Protein AF-A0A061N9I9-F1 (afdb_monomer)

Solvent-accessible surface area (backbone atoms only — not comparable to full-atom values): 9309 Å² total; per-residue (Å²): 107,66,64,45,81,92,35,49,82,49,77,68,81,51,69,68,58,51,53,51,50,51,52,55,50,64,75,70,52,59,77,88,50,75,44,76,47,50,88,64,92,64,47,49,48,49,90,50,65,70,44,32,51,49,52,52,49,48,73,72,36,77,53,45,45,79,45,79,51,52,55,52,75,78,42,78,46,68,41,88,87,83,32,41,28,33,44,53,97,75,66,93,71,74,72,51,44,35,64,89,84,38,53,72,66,58,29,48,55,55,46,59,70,33,75,67,37,69,65,35,73,37,73,41,77,95,74,73,39,47,61,55,31,59,62,50,29,66,74,75,38,75,88,58,66,62,74,82,49,59,71,76,115

Secondary structure (DSSP, 8-state):
--SSGGGGGSPPPPHHHHHHHHHHHHHT--TTS-EEE-S-S--TT-S-HHHHHHHHHHHHSTTEEE----TTTT--EE-TTT-EEES-SSS-PPP-EETTTS-HHHHHHHHHTSHHHHHH---BGGGTB----HHHHHHH-TT--GGG-----

Sequence (153 aa):
MYPSDFASKLSISTLPDIRKGIHRLLDVKDPNTWMLFGTLPFYACNDNDEDVALIKRLHETDGVTIRNDPDGRSRLNVNIFDGDIIVTDFGDEPKLGNIRDTSLTDAFDKWQQTALNQTLNCHCPSVQCLGPNALVKNAYYKNIDFKQRASRL

pLDDT: mean 90.05, std 9.13, range [54.78, 98.25]

Mean predicted aligned error: 4.74 Å

Nearest PDB structures (foldseek):
  3flk-assembly2_C  TM=3.480E-01  e=3.854E+00  Pseudomonas putida
  4e1l-assembly1_A  TM=3.685E-01  e=5.698E+00  Clostridioides difficile 630
  4e1l-assembly1_B  TM=2.740E-01  e=7.395E+00  Clostridioides difficile 630

Radius of gyration: 17.32 Å; Cα contacts (8 Å, |Δi|>4): 208; chains: 1; bounding box: 39×30×46 Å

Foldseek 3Di:
DFLFDPNVPPDDDDPVVVLVVLVVCLVPDDLPEAEEAEQDLADLQDPDPSSVVSVVCQVVRHNHYYDYDCQQAQDWDADPPFQWIDRHPTDPDDTLGGVVPADPVSSRVSSCPDPQNQQQQDAAPVSRYRGHHPRSCVVPNVPDRCNPTHGPD

Structure (mmCIF, N/CA/C/O backbone):
data_AF-A0A061N9I9-F1
#
_entry.id   AF-A0A061N9I9-F1
#
loop_
_atom_site.group_PDB
_atom_site.id
_atom_site.type_symbol
_atom_site.label_atom_id
_atom_site.label_alt_id
_atom_site.label_comp_id
_atom_site.label_asym_id
_atom_site.label_entity_id
_atom_site.label_seq_id
_atom_site.pdbx_PDB_ins_code
_atom_site.Cartn_x
_atom_site.Cartn_y
_atom_site.Cartn_z
_atom_site.occupancy
_atom_site.B_iso_or_equiv
_atom_site.auth_seq_id
_atom_site.auth_comp_id
_atom_site.auth_asym_id
_atom_site.auth_atom_id
_atom_site.pdbx_PDB_model_num
ATOM 1 N N . MET A 1 1 ? 11.397 7.832 5.452 1.00 54.78 1 MET A N 1
ATOM 2 C CA . MET A 1 1 ? 10.484 7.269 6.472 1.00 54.78 1 MET A CA 1
ATOM 3 C C . MET A 1 1 ? 9.220 8.106 6.487 1.00 54.78 1 MET A C 1
ATOM 5 O O . MET A 1 1 ? 9.314 9.292 6.191 1.00 54.78 1 MET A O 1
ATOM 9 N N . TYR A 1 2 ? 8.063 7.503 6.759 1.00 59.62 2 TYR A N 1
ATOM 10 C CA . TYR A 1 2 ? 6.810 8.249 6.899 1.00 59.62 2 TYR A CA 1
ATOM 11 C C . TYR A 1 2 ? 6.834 9.085 8.190 1.00 59.62 2 TYR A C 1
ATOM 13 O O . TYR A 1 2 ? 7.490 8.674 9.149 1.00 59.62 2 TYR A O 1
ATOM 21 N N . PRO A 1 3 ? 6.180 10.256 8.223 1.00 61.62 3 PRO A N 1
ATOM 22 C CA . PRO A 1 3 ? 6.251 11.173 9.355 1.00 61.62 3 PRO A CA 1
ATOM 23 C C . PRO A 1 3 ? 5.353 10.697 10.508 1.00 61.62 3 PRO A C 1
ATOM 25 O O . PRO A 1 3 ? 4.259 11.216 10.707 1.00 61.62 3 PRO A O 1
ATOM 28 N N . SER A 1 4 ? 5.812 9.712 11.274 1.00 64.56 4 SER A N 1
ATOM 29 C CA . SER A 1 4 ? 5.206 9.300 12.546 1.00 64.56 4 SER A CA 1
ATOM 30 C C . SER A 1 4 ? 6.277 9.218 13.635 1.00 64.56 4 SER A C 1
ATOM 32 O O . SER A 1 4 ? 7.454 8.991 13.341 1.00 64.56 4 SER A O 1
ATOM 34 N N . ASP A 1 5 ? 5.886 9.446 14.889 1.00 73.62 5 ASP A N 1
ATOM 35 C CA . ASP A 1 5 ? 6.752 9.316 16.068 1.00 73.62 5 ASP A CA 1
ATOM 36 C C . ASP A 1 5 ? 8.092 10.064 15.924 1.00 73.62 5 ASP A C 1
ATOM 38 O O . ASP A 1 5 ? 8.135 11.263 15.620 1.00 73.62 5 ASP A O 1
ATOM 42 N N . PHE A 1 6 ? 9.209 9.353 16.097 1.00 74.06 6 PHE A N 1
ATOM 43 C CA . PHE A 1 6 ? 10.563 9.878 15.933 1.00 74.06 6 PHE A CA 1
ATOM 44 C C . PHE A 1 6 ? 10.821 10.451 14.528 1.00 74.06 6 PHE A C 1
ATOM 46 O O . PHE A 1 6 ? 11.573 11.414 14.376 1.00 74.06 6 PHE A O 1
ATOM 53 N N . ALA A 1 7 ? 10.174 9.901 13.497 1.00 74.44 7 ALA A N 1
ATOM 54 C CA . ALA A 1 7 ? 10.319 10.334 12.112 1.00 74.44 7 ALA A CA 1
ATOM 55 C C . ALA A 1 7 ? 9.399 11.509 11.733 1.00 74.44 7 ALA A C 1
ATOM 57 O O . ALA A 1 7 ? 9.489 11.998 10.609 1.00 74.44 7 ALA A O 1
ATOM 58 N N . SER A 1 8 ? 8.558 12.007 12.649 1.00 74.38 8 SER A N 1
ATOM 59 C CA . SER A 1 8 ? 7.596 13.099 12.398 1.00 74.38 8 SER A CA 1
ATOM 60 C C . SER A 1 8 ? 8.214 14.374 11.808 1.00 74.38 8 SER A C 1
ATOM 62 O O . SER A 1 8 ? 7.545 15.101 11.077 1.00 74.38 8 SER A O 1
ATOM 64 N N . LYS A 1 9 ? 9.496 14.639 12.094 1.00 78.44 9 LYS A N 1
ATOM 65 C CA . LYS A 1 9 ? 10.240 15.812 11.599 1.00 78.44 9 LYS A CA 1
ATOM 66 C C . LYS A 1 9 ? 11.084 15.541 10.350 1.00 78.44 9 LYS A C 1
ATOM 68 O O . LYS A 1 9 ? 11.753 16.455 9.871 1.00 78.44 9 LYS A O 1
ATOM 73 N N . LEU A 1 10 ? 11.111 14.308 9.845 1.00 81.31 10 LEU A N 1
ATOM 74 C CA . LEU A 1 10 ? 11.898 13.963 8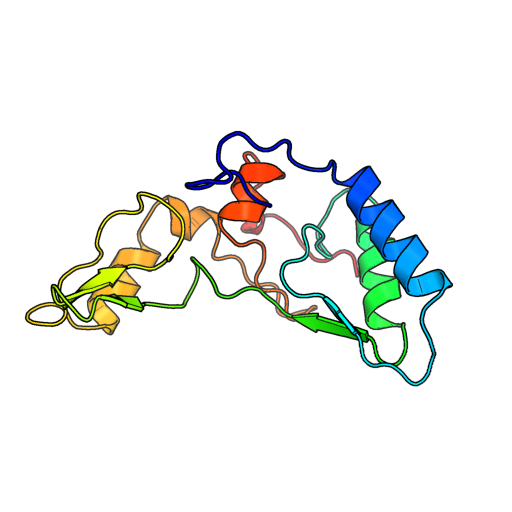.665 1.00 81.31 10 LEU A CA 1
ATOM 75 C C . LEU A 1 10 ? 11.183 14.401 7.388 1.00 81.31 10 LEU A C 1
ATOM 77 O O . LEU A 1 10 ? 9.965 14.283 7.256 1.00 81.31 10 LEU A O 1
ATOM 81 N N . SER A 1 11 ? 11.964 14.880 6.422 1.00 81.12 11 SER A N 1
ATOM 82 C CA . SER A 1 11 ? 11.453 15.170 5.090 1.00 81.12 11 SER A CA 1
ATOM 83 C C . SER A 1 11 ? 11.067 13.878 4.371 1.00 81.12 11 SER A C 1
ATOM 85 O O . SER A 1 11 ? 11.739 12.845 4.453 1.00 81.12 11 SER A O 1
ATOM 87 N N . ILE A 1 12 ? 9.955 13.948 3.649 1.00 86.44 12 ILE A N 1
ATOM 88 C CA . ILE A 1 12 ? 9.442 12.848 2.842 1.00 86.44 12 ILE A CA 1
ATOM 89 C C . ILE A 1 12 ? 10.005 12.996 1.425 1.00 86.44 12 ILE A C 1
ATOM 91 O O . ILE A 1 12 ? 9.941 14.080 0.845 1.00 86.44 12 ILE A O 1
ATOM 95 N N . SER A 1 13 ? 10.543 11.916 0.855 1.00 90.50 13 SER A N 1
ATOM 96 C CA . SER A 1 13 ? 10.976 11.895 -0.548 1.00 90.50 13 SER A CA 1
ATOM 97 C C . SER A 1 13 ? 9.784 12.051 -1.489 1.00 90.50 13 SER A C 1
ATOM 99 O O . SER A 1 13 ? 8.710 11.505 -1.229 1.00 90.50 13 SER A O 1
ATOM 101 N N . THR A 1 14 ? 9.971 12.765 -2.596 1.00 94.50 14 THR A N 1
ATOM 102 C CA . THR A 1 14 ? 8.909 12.968 -3.587 1.00 94.50 14 THR A CA 1
ATOM 103 C C . THR A 1 14 ? 8.640 11.686 -4.385 1.00 94.50 14 THR A C 1
ATOM 105 O O . THR A 1 14 ? 9.529 10.846 -4.532 1.00 94.50 14 THR A O 1
ATOM 108 N N . LEU A 1 15 ? 7.427 11.524 -4.935 1.00 95.94 15 LEU A N 1
ATOM 109 C CA . LEU A 1 15 ? 7.119 10.382 -5.812 1.00 95.94 15 LEU A CA 1
ATOM 110 C C . LEU A 1 15 ? 8.084 10.285 -7.014 1.00 95.94 15 LEU A C 1
ATOM 112 O O . LEU A 1 15 ? 8.585 9.188 -7.252 1.00 95.94 15 LEU A O 1
ATOM 116 N N . PRO A 1 16 ? 8.428 11.378 -7.731 1.00 97.31 16 PRO A N 1
ATOM 117 C CA . PRO A 1 16 ? 9.430 11.318 -8.798 1.00 97.31 16 PRO A CA 1
ATOM 118 C C . PRO A 1 16 ? 10.801 10.805 -8.337 1.00 97.31 16 PRO A C 1
ATOM 120 O O . PRO A 1 16 ? 11.403 9.979 -9.023 1.00 97.31 16 PRO A O 1
ATOM 123 N N . ASP A 1 17 ? 11.283 11.235 -7.165 1.00 96.75 17 ASP A N 1
ATOM 124 C CA . ASP A 1 17 ? 12.573 10.772 -6.635 1.00 96.75 17 ASP A CA 1
ATOM 125 C C . ASP A 1 17 ? 12.541 9.280 -6.297 1.00 96.75 17 ASP A C 1
ATOM 127 O O . ASP A 1 17 ? 13.481 8.550 -6.616 1.00 96.75 17 ASP A O 1
ATOM 131 N N . ILE A 1 18 ? 11.443 8.811 -5.693 1.00 96.69 18 ILE A N 1
ATOM 132 C CA . ILE A 1 18 ? 11.251 7.390 -5.384 1.00 96.69 18 ILE A CA 1
ATOM 133 C C . ILE A 1 18 ? 11.198 6.580 -6.683 1.00 96.69 18 ILE A C 1
ATOM 135 O O . ILE A 1 18 ? 11.912 5.586 -6.802 1.00 96.69 18 ILE A O 1
ATOM 139 N N . ARG A 1 19 ? 10.419 7.021 -7.681 1.00 97.62 19 ARG A N 1
ATOM 140 C CA . ARG A 1 19 ? 10.301 6.361 -8.993 1.00 97.62 19 ARG A CA 1
ATOM 141 C C . ARG A 1 19 ? 11.668 6.229 -9.664 1.00 97.62 19 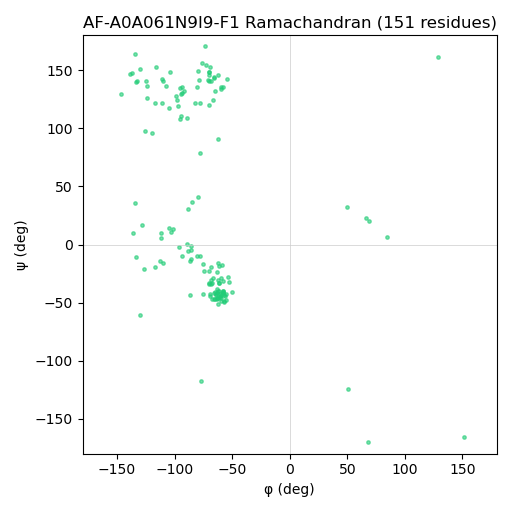ARG A C 1
ATOM 143 O O . ARG A 1 19 ? 12.062 5.138 -10.075 1.00 97.62 19 ARG A O 1
ATOM 150 N N . LYS A 1 20 ? 12.430 7.327 -9.702 1.00 98.00 20 LYS A N 1
ATOM 151 C CA . LYS A 1 20 ? 13.797 7.364 -10.238 1.00 98.00 20 LYS A CA 1
ATOM 152 C C . LYS A 1 20 ? 14.733 6.421 -9.481 1.00 98.00 20 LYS A C 1
ATOM 154 O O . LYS A 1 20 ? 15.532 5.723 -10.103 1.00 98.00 20 LYS A O 1
ATOM 159 N N . GLY A 1 21 ? 14.637 6.390 -8.153 1.00 97.50 21 GLY A N 1
ATOM 160 C CA . GLY A 1 21 ? 15.411 5.485 -7.308 1.00 97.50 21 GLY A CA 1
ATOM 161 C C . GLY A 1 21 ? 15.128 4.014 -7.612 1.00 97.50 21 GLY A C 1
ATOM 162 O O . GLY A 1 21 ? 16.066 3.237 -7.767 1.00 97.50 21 GLY A O 1
ATOM 163 N N . ILE A 1 22 ? 13.853 3.646 -7.769 1.00 97.69 22 ILE A N 1
ATOM 164 C CA . ILE A 1 22 ? 13.453 2.276 -8.110 1.00 97.69 22 ILE A CA 1
ATOM 165 C C . ILE A 1 22 ? 13.962 1.892 -9.500 1.00 97.69 22 ILE A C 1
ATOM 167 O O . ILE A 1 22 ? 14.569 0.834 -9.635 1.00 97.69 22 ILE A O 1
ATOM 171 N N . HIS A 1 23 ? 13.794 2.748 -10.514 1.00 98.25 23 HIS A N 1
ATOM 172 C CA . HIS A 1 23 ? 14.351 2.477 -11.843 1.00 98.25 23 HIS A CA 1
ATOM 173 C C . HIS A 1 23 ? 15.857 2.236 -11.787 1.00 98.25 23 HIS A C 1
ATOM 175 O O . HIS A 1 23 ? 16.316 1.206 -12.270 1.00 98.25 23 HIS A O 1
ATOM 181 N N . ARG A 1 24 ? 16.601 3.106 -11.093 1.00 98.12 24 ARG A N 1
ATOM 182 C CA . ARG A 1 24 ? 18.045 2.937 -10.913 1.00 98.12 24 ARG A CA 1
ATOM 183 C C . ARG A 1 24 ? 18.397 1.607 -10.244 1.00 98.12 24 ARG A C 1
ATOM 185 O O . ARG A 1 24 ? 19.373 0.991 -10.652 1.00 98.12 24 ARG A O 1
ATOM 192 N N . LEU A 1 25 ? 17.642 1.174 -9.229 1.00 97.38 25 LEU A N 1
ATOM 193 C CA . LEU A 1 25 ? 17.856 -0.121 -8.570 1.00 97.38 25 LEU A CA 1
ATOM 194 C C . LEU A 1 25 ? 17.622 -1.292 -9.528 1.00 97.38 25 LEU A C 1
ATOM 196 O O . LEU A 1 25 ? 18.424 -2.221 -9.552 1.00 97.38 25 LEU A O 1
ATOM 200 N N . LEU A 1 26 ? 16.558 -1.235 -10.330 1.00 97.69 26 LEU A N 1
ATOM 201 C CA . LEU A 1 26 ? 16.245 -2.267 -11.319 1.00 97.69 26 LEU A CA 1
ATOM 202 C C . LEU A 1 26 ? 17.265 -2.300 -12.467 1.00 97.69 26 LEU A C 1
ATOM 204 O O . LEU A 1 26 ? 17.552 -3.375 -12.978 1.00 97.69 26 LEU A O 1
ATOM 208 N N . ASP A 1 27 ? 17.816 -1.151 -12.867 1.00 97.75 27 ASP A N 1
ATOM 209 C CA . ASP A 1 27 ? 18.813 -1.052 -13.944 1.00 97.75 27 ASP A CA 1
ATOM 210 C C . ASP A 1 27 ? 20.150 -1.719 -13.574 1.00 97.75 27 ASP A C 1
ATOM 212 O O . ASP A 1 27 ? 20.870 -2.187 -14.452 1.00 97.75 27 ASP A O 1
ATOM 216 N N . VAL A 1 28 ? 20.490 -1.758 -12.280 1.00 97.44 28 VAL A N 1
ATOM 217 C CA . VAL A 1 28 ? 21.770 -2.296 -11.771 1.00 97.44 28 VAL A CA 1
ATOM 218 C C . VAL A 1 28 ? 21.609 -3.593 -10.974 1.00 97.44 28 VAL A C 1
ATOM 220 O O . VAL A 1 28 ? 22.572 -4.073 -10.375 1.00 97.44 28 VAL A O 1
ATOM 223 N N . LYS A 1 29 ? 20.391 -4.144 -10.924 1.00 95.69 29 LYS A N 1
ATOM 224 C CA . LYS A 1 29 ? 20.071 -5.378 -10.205 1.00 95.69 29 LYS A CA 1
ATOM 225 C C . LYS A 1 29 ? 20.904 -6.545 -10.745 1.00 95.69 29 LYS A C 1
ATOM 227 O O . LYS A 1 29 ? 20.938 -6.782 -11.948 1.00 95.69 29 LYS A O 1
ATOM 232 N N . ASP A 1 30 ? 21.481 -7.337 -9.840 1.00 96.81 30 ASP A N 1
ATOM 233 C CA . ASP A 1 30 ? 22.005 -8.664 -10.178 1.00 96.81 30 ASP A CA 1
ATOM 234 C C . ASP A 1 30 ? 20.831 -9.596 -10.562 1.00 96.81 30 ASP A C 1
ATOM 236 O O . ASP A 1 30 ? 19.895 -9.764 -9.762 1.00 96.81 30 ASP A O 1
ATOM 240 N N . PRO A 1 31 ? 20.842 -10.216 -11.758 1.00 94.62 31 PRO A N 1
ATOM 241 C CA . PRO A 1 31 ? 19.803 -11.151 -12.188 1.00 94.62 31 PRO A CA 1
ATOM 242 C C . PRO A 1 31 ? 19.528 -12.285 -11.191 1.00 94.62 31 PRO A C 1
ATOM 244 O O . PRO A 1 31 ? 18.377 -12.688 -11.047 1.00 94.62 31 PRO A O 1
ATOM 247 N N . ASN A 1 32 ? 20.540 -12.740 -10.446 1.00 97.00 32 ASN A N 1
ATOM 248 C CA . ASN A 1 32 ? 20.417 -13.861 -9.508 1.00 97.00 32 ASN A CA 1
ATOM 249 C C . ASN A 1 32 ? 19.921 -13.453 -8.112 1.00 97.00 32 ASN A C 1
ATOM 251 O O . ASN A 1 32 ? 19.699 -14.310 -7.258 1.00 97.00 32 ASN A O 1
ATOM 255 N N . THR A 1 33 ? 19.748 -12.154 -7.854 1.00 96.94 33 THR A N 1
ATOM 256 C CA . THR A 1 33 ? 19.231 -11.659 -6.574 1.00 96.94 33 THR A CA 1
ATOM 257 C C . THR A 1 33 ? 17.721 -11.464 -6.646 1.00 96.94 33 THR A C 1
ATOM 259 O O . THR A 1 33 ? 17.219 -10.797 -7.551 1.00 96.94 33 THR A O 1
ATOM 262 N N . TRP A 1 34 ? 16.986 -11.996 -5.669 1.00 97.75 34 TRP A N 1
ATOM 263 C CA . TRP A 1 34 ? 15.561 -11.703 -5.506 1.00 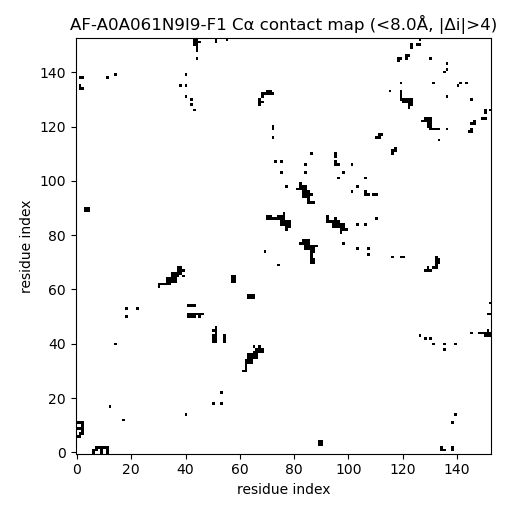97.75 34 TRP A CA 1
ATOM 264 C C . TRP A 1 34 ? 15.354 -10.362 -4.787 1.00 97.75 34 TRP A C 1
ATOM 266 O O . TRP A 1 34 ? 16.024 -10.077 -3.794 1.00 97.75 34 TRP A O 1
ATOM 276 N N . MET A 1 35 ? 14.428 -9.535 -5.278 1.00 96.81 35 MET A N 1
ATOM 277 C CA . MET A 1 35 ? 14.077 -8.240 -4.686 1.00 96.81 35 MET A CA 1
ATOM 278 C C . MET A 1 35 ? 12.581 -8.161 -4.380 1.00 96.81 35 MET A C 1
ATOM 280 O O . MET A 1 35 ? 11.741 -8.322 -5.265 1.00 96.81 35 MET A O 1
ATOM 284 N N . LEU A 1 36 ? 12.253 -7.842 -3.128 1.00 95.62 36 LEU A N 1
ATOM 285 C CA . LEU A 1 36 ? 10.889 -7.584 -2.678 1.00 95.62 36 LEU A CA 1
ATOM 286 C C . LEU A 1 36 ? 10.668 -6.081 -2.484 1.00 95.62 36 LEU A C 1
ATOM 288 O O . LEU A 1 36 ? 11.268 -5.468 -1.601 1.00 95.62 36 LEU A O 1
ATOM 292 N N . PHE A 1 37 ? 9.747 -5.507 -3.253 1.00 93.94 37 PHE A N 1
ATOM 293 C CA . PHE A 1 37 ? 9.201 -4.181 -2.986 1.00 93.94 37 PHE A CA 1
ATOM 294 C C . PHE A 1 37 ? 7.977 -4.332 -2.080 1.00 93.94 37 PHE A C 1
ATOM 296 O O . PHE A 1 37 ? 6.944 -4.863 -2.487 1.00 93.94 37 PHE A O 1
ATOM 303 N N . GLY A 1 38 ? 8.133 -3.910 -0.824 1.00 88.00 38 GLY A N 1
ATOM 304 C CA . GLY A 1 38 ? 7.056 -3.882 0.167 1.00 88.00 38 GLY A CA 1
ATOM 305 C C . GLY A 1 38 ? 6.123 -2.694 -0.057 1.00 88.00 38 GLY A C 1
ATOM 306 O O . GLY A 1 38 ? 5.494 -2.578 -1.103 1.00 88.00 38 GLY A O 1
ATOM 307 N N . THR A 1 39 ? 6.055 -1.785 0.918 1.00 88.12 39 THR A N 1
ATOM 308 C CA . THR A 1 39 ? 5.191 -0.596 0.885 1.00 88.12 39 THR A CA 1
ATOM 309 C C . THR A 1 39 ? 5.549 0.347 -0.271 1.00 88.12 39 THR A C 1
ATOM 311 O O . THR A 1 39 ? 6.377 1.251 -0.135 1.00 88.12 39 THR A O 1
ATOM 314 N N . LEU A 1 40 ? 4.909 0.136 -1.420 1.00 92.06 40 LEU A N 1
ATOM 315 C CA . LEU A 1 40 ? 5.126 0.889 -2.647 1.00 92.06 40 LEU A CA 1
ATOM 316 C C . LEU A 1 40 ? 4.110 2.038 -2.755 1.00 92.06 40 LEU A C 1
ATOM 318 O O . LEU A 1 40 ? 2.908 1.796 -2.651 1.00 92.06 40 LEU A O 1
ATOM 322 N N . PRO A 1 41 ? 4.532 3.289 -3.012 1.00 94.06 41 PRO A N 1
ATOM 323 C CA . PRO A 1 41 ? 3.605 4.401 -3.165 1.00 94.06 41 PRO A CA 1
ATOM 324 C C . PRO A 1 41 ? 3.115 4.559 -4.613 1.00 94.06 41 PRO A C 1
ATOM 326 O O . PRO A 1 41 ? 2.822 5.675 -5.028 1.00 94.06 41 PRO A O 1
ATOM 329 N N . PHE A 1 42 ? 3.023 3.471 -5.382 1.00 95.69 42 PHE A N 1
ATOM 330 C CA . PHE A 1 42 ? 2.590 3.462 -6.782 1.00 95.69 42 PHE A CA 1
ATOM 331 C C . PHE A 1 42 ? 1.557 2.362 -6.998 1.00 95.69 42 PHE A C 1
ATOM 333 O O . PHE A 1 42 ? 1.688 1.271 -6.444 1.00 95.69 42 PHE A O 1
ATOM 340 N N . TYR A 1 43 ? 0.540 2.651 -7.807 1.00 95.12 43 TYR A N 1
ATOM 341 C CA . TYR A 1 43 ? -0.596 1.756 -8.015 1.00 95.12 43 TYR A CA 1
ATOM 342 C C . TYR A 1 43 ? -0.971 1.697 -9.493 1.00 95.12 43 TYR A C 1
ATOM 344 O O . TYR A 1 43 ? -0.889 2.697 -10.203 1.00 95.12 43 TYR A O 1
ATOM 352 N N . ALA A 1 44 ? -1.461 0.539 -9.942 1.00 95.75 44 ALA A N 1
ATOM 353 C CA . ALA A 1 44 ? -1.924 0.323 -11.318 1.00 95.75 44 ALA A CA 1
ATOM 354 C C . ALA A 1 44 ? -3.068 1.262 -11.743 1.00 95.75 44 ALA A C 1
ATOM 356 O O . ALA A 1 44 ? -3.347 1.411 -12.927 1.00 95.75 44 ALA A O 1
ATOM 357 N N . CYS A 1 45 ? -3.748 1.882 -10.780 1.00 96.19 45 CYS A N 1
ATOM 358 C CA . CYS A 1 45 ? -4.837 2.825 -10.994 1.00 96.19 45 CYS A CA 1
ATOM 359 C C . CYS A 1 45 ? -4.407 4.300 -10.845 1.00 96.19 45 CYS A C 1
ATOM 361 O O . CYS A 1 45 ? -5.258 5.169 -10.665 1.00 96.19 45 CYS A O 1
ATOM 363 N N . ASN A 1 46 ? -3.103 4.602 -10.822 1.00 96.06 46 ASN A N 1
ATOM 364 C CA . ASN A 1 46 ? -2.617 5.983 -10.804 1.00 96.06 46 ASN A CA 1
ATOM 365 C C . ASN A 1 46 ? -2.870 6.676 -12.151 1.00 96.06 46 ASN A C 1
ATOM 367 O O . ASN A 1 46 ? -2.744 6.058 -13.203 1.00 96.06 46 ASN A O 1
ATOM 371 N N . ASP A 1 47 ? -3.160 7.979 -12.128 1.00 94.88 47 ASP A N 1
ATOM 372 C CA . ASP A 1 47 ? -3.389 8.769 -13.351 1.00 94.88 47 ASP A CA 1
ATOM 373 C C . ASP A 1 47 ? -2.086 9.081 -14.103 1.00 94.88 47 ASP A C 1
ATOM 375 O O . ASP A 1 47 ? -2.099 9.327 -15.304 1.00 94.88 47 ASP A O 1
ATOM 379 N N . ASN A 1 48 ? -0.945 9.048 -13.412 1.00 96.69 48 ASN A N 1
ATOM 380 C CA . ASN A 1 48 ? 0.359 9.286 -14.018 1.00 96.69 48 ASN A CA 1
ATOM 381 C C . ASN A 1 48 ? 0.841 8.039 -14.781 1.00 96.69 48 ASN A C 1
ATOM 383 O O . ASN A 1 48 ? 1.012 6.973 -14.191 1.00 96.69 48 ASN A O 1
ATOM 387 N N . ASP A 1 49 ? 1.102 8.192 -16.079 1.00 97.81 49 ASP A N 1
ATOM 388 C CA . ASP A 1 49 ? 1.554 7.107 -16.959 1.00 97.81 49 ASP A CA 1
ATOM 389 C C . ASP A 1 49 ? 2.899 6.506 -16.541 1.00 97.81 49 ASP A C 1
ATOM 391 O O . ASP A 1 49 ? 3.102 5.301 -16.675 1.00 97.81 49 ASP A O 1
ATOM 395 N N . GLU A 1 50 ? 3.806 7.307 -15.977 1.00 97.75 50 GLU A N 1
ATOM 396 C CA . GLU A 1 50 ? 5.100 6.814 -15.498 1.00 97.75 50 GLU A CA 1
ATOM 397 C C . GLU A 1 50 ? 4.951 5.902 -14.273 1.00 97.75 50 GLU A C 1
ATOM 399 O O . GLU A 1 50 ? 5.738 4.971 -14.096 1.00 97.75 50 GLU A O 1
ATOM 404 N N . ASP A 1 51 ? 3.928 6.123 -13.441 1.00 96.81 51 ASP A N 1
ATOM 405 C CA . ASP A 1 51 ? 3.638 5.238 -12.308 1.00 96.81 51 ASP A CA 1
ATOM 406 C C . ASP A 1 51 ? 3.123 3.886 -12.798 1.00 96.81 51 ASP A C 1
ATOM 408 O O . ASP A 1 51 ? 3.566 2.840 -12.322 1.00 96.81 51 ASP A O 1
ATOM 412 N N . VAL A 1 52 ? 2.215 3.900 -13.777 1.00 97.19 52 VAL A N 1
ATOM 413 C CA . VAL A 1 52 ? 1.669 2.679 -14.383 1.00 97.19 52 VAL A CA 1
ATOM 414 C C . VAL A 1 52 ? 2.775 1.904 -15.104 1.00 97.19 52 VAL A C 1
ATOM 416 O O . VAL A 1 52 ? 2.888 0.689 -14.933 1.00 97.19 52 VAL A O 1
ATOM 419 N N . ALA A 1 53 ? 3.646 2.600 -15.841 1.00 98.06 53 ALA A N 1
ATOM 420 C CA . ALA A 1 53 ? 4.804 2.003 -16.497 1.00 98.06 53 ALA A CA 1
ATOM 421 C C . ALA A 1 53 ? 5.780 1.369 -15.493 1.00 98.06 53 ALA A C 1
ATOM 423 O O . ALA A 1 53 ? 6.288 0.274 -15.744 1.00 98.06 53 ALA A O 1
ATOM 424 N N . LEU A 1 54 ? 6.012 2.009 -14.339 1.00 97.94 54 LEU A N 1
ATOM 425 C CA . LEU A 1 54 ? 6.830 1.427 -13.277 1.00 97.94 54 LEU A CA 1
ATOM 426 C C . LEU A 1 54 ? 6.209 0.133 -12.729 1.00 97.94 54 LEU A C 1
ATOM 428 O O . LEU A 1 54 ? 6.925 -0.857 -12.591 1.00 97.94 54 LEU A O 1
ATOM 432 N N . ILE A 1 55 ? 4.902 0.110 -12.439 1.00 96.56 55 ILE A N 1
ATOM 433 C CA . ILE A 1 55 ? 4.236 -1.111 -11.948 1.00 96.56 55 ILE A CA 1
ATOM 434 C C . ILE A 1 55 ? 4.345 -2.237 -12.972 1.00 96.56 55 ILE A C 1
ATOM 436 O O . ILE A 1 55 ? 4.705 -3.357 -12.610 1.00 96.56 55 ILE A O 1
ATOM 440 N N . LYS A 1 56 ? 4.100 -1.937 -14.251 1.00 97.06 56 LYS A N 1
ATOM 441 C CA . LYS A 1 56 ? 4.260 -2.912 -15.331 1.00 97.06 56 LYS A CA 1
ATOM 442 C C . LYS A 1 56 ? 5.681 -3.482 -15.360 1.00 97.06 56 LYS A C 1
ATOM 444 O O . LYS A 1 56 ? 5.851 -4.696 -15.309 1.00 97.06 56 LYS A O 1
ATOM 449 N N . ARG A 1 57 ? 6.696 -2.613 -15.333 1.00 97.69 57 ARG A N 1
ATOM 450 C CA . ARG A 1 57 ? 8.107 -3.023 -15.297 1.00 97.69 57 ARG A CA 1
ATOM 451 C C . ARG A 1 57 ? 8.412 -3.915 -14.093 1.00 97.69 57 ARG A C 1
ATOM 453 O O . ARG A 1 57 ? 9.116 -4.905 -14.247 1.00 97.69 57 ARG A O 1
ATOM 460 N N . LEU A 1 58 ? 7.909 -3.579 -12.905 1.00 96.88 58 LEU A N 1
ATOM 461 C CA . LEU A 1 58 ? 8.127 -4.373 -11.693 1.00 96.88 58 LEU A CA 1
ATOM 462 C C . LEU A 1 58 ? 7.515 -5.779 -11.797 1.00 96.88 58 LEU A C 1
ATOM 464 O O . LEU A 1 58 ? 8.139 -6.724 -11.330 1.00 96.88 58 LEU A O 1
ATOM 468 N N . HIS A 1 59 ? 6.339 -5.926 -12.416 1.00 94.75 59 HIS A N 1
ATOM 469 C CA . HIS A 1 59 ? 5.727 -7.238 -12.665 1.00 94.75 59 HIS A CA 1
ATOM 470 C C . HIS A 1 59 ? 6.475 -8.062 -13.721 1.00 94.75 59 HIS A C 1
ATOM 472 O O . HIS A 1 59 ? 6.515 -9.283 -13.620 1.00 94.75 59 HIS A O 1
ATOM 478 N N . GLU A 1 60 ? 7.051 -7.405 -14.727 1.00 96.00 60 GLU A N 1
ATOM 479 C CA . GLU A 1 60 ? 7.766 -8.061 -15.829 1.00 96.00 60 GLU A CA 1
ATOM 480 C C . GLU A 1 60 ? 9.242 -8.350 -15.508 1.00 96.00 60 GLU A C 1
ATOM 482 O O . GLU A 1 60 ? 9.900 -9.074 -16.251 1.00 96.00 60 GLU A O 1
ATOM 487 N N . THR A 1 61 ? 9.794 -7.784 -14.427 1.00 97.44 61 THR A N 1
ATOM 488 C CA . THR A 1 61 ? 11.208 -7.981 -14.075 1.00 97.44 61 THR A CA 1
ATOM 489 C C . THR A 1 61 ? 11.417 -9.299 -13.327 1.00 97.44 61 THR A C 1
ATOM 491 O O . THR A 1 61 ? 10.909 -9.489 -12.221 1.00 97.44 61 THR A O 1
ATOM 494 N N . ASP A 1 62 ? 12.265 -10.171 -13.873 1.00 96.75 62 ASP A N 1
ATOM 495 C CA . ASP A 1 62 ? 12.607 -11.451 -13.251 1.00 96.75 62 ASP A CA 1
ATOM 496 C C . ASP A 1 62 ? 13.244 -11.295 -11.860 1.00 96.75 62 ASP A C 1
ATOM 498 O O . ASP A 1 62 ? 14.144 -10.478 -11.610 1.00 96.75 62 ASP A O 1
ATOM 502 N N . GLY A 1 63 ? 12.783 -12.132 -10.927 1.00 97.00 63 GLY A N 1
ATOM 503 C CA . GLY A 1 63 ? 13.244 -12.105 -9.542 1.00 97.00 63 GLY A CA 1
ATOM 504 C C . GLY A 1 63 ? 12.805 -10.852 -8.779 1.00 97.00 63 GLY A C 1
ATOM 505 O O . GLY A 1 63 ? 13.425 -10.521 -7.769 1.00 97.00 63 GLY A O 1
ATOM 506 N N . VAL A 1 64 ? 11.768 -10.148 -9.238 1.00 97.56 64 VAL A N 1
ATOM 507 C CA . VAL A 1 64 ? 11.137 -9.047 -8.505 1.00 97.56 64 VAL A CA 1
ATOM 508 C C . VAL A 1 64 ? 9.749 -9.463 -8.034 1.00 97.56 64 VAL A C 1
ATOM 510 O O . VAL A 1 64 ? 9.004 -10.155 -8.721 1.00 97.56 64 VAL A O 1
ATOM 513 N N . THR A 1 65 ? 9.392 -9.063 -6.819 1.00 95.19 65 THR A N 1
ATOM 514 C CA . THR A 1 65 ? 8.051 -9.265 -6.271 1.00 95.19 65 THR A CA 1
ATOM 515 C C . THR A 1 65 ? 7.568 -7.975 -5.630 1.00 95.19 65 THR A C 1
ATOM 517 O O . THR A 1 65 ? 8.336 -7.281 -4.964 1.00 95.19 65 THR A O 1
ATOM 520 N N . ILE A 1 66 ? 6.289 -7.658 -5.820 1.00 93.00 66 ILE A N 1
ATOM 521 C CA . ILE A 1 66 ? 5.603 -6.568 -5.122 1.00 93.00 66 ILE A CA 1
ATOM 522 C C . ILE A 1 66 ? 4.646 -7.198 -4.115 1.00 93.00 66 ILE A C 1
ATOM 524 O O . ILE A 1 66 ? 3.953 -8.164 -4.436 1.00 93.00 66 ILE A O 1
ATOM 528 N N . ARG A 1 67 ? 4.589 -6.661 -2.897 1.00 88.81 67 ARG A N 1
ATOM 529 C CA . ARG A 1 67 ? 3.652 -7.121 -1.869 1.00 88.81 67 ARG A CA 1
ATOM 530 C C . ARG A 1 67 ? 2.794 -5.964 -1.376 1.00 88.81 67 ARG A C 1
ATOM 532 O O . ARG A 1 67 ? 3.303 -4.895 -1.063 1.00 88.81 67 ARG A O 1
ATOM 539 N N . ASN A 1 68 ? 1.496 -6.221 -1.226 1.00 82.62 68 ASN A N 1
ATOM 540 C CA . ASN A 1 68 ? 0.595 -5.307 -0.530 1.00 82.62 68 ASN A CA 1
ATOM 541 C C . ASN A 1 68 ? 1.007 -5.127 0.943 1.00 82.62 68 ASN A C 1
ATOM 543 O O . ASN A 1 68 ? 1.451 -6.071 1.609 1.00 82.62 68 ASN A O 1
ATOM 547 N N . ASP A 1 69 ? 0.791 -3.926 1.469 1.00 78.69 69 ASP A N 1
ATOM 548 C CA . ASP A 1 69 ? 1.002 -3.626 2.880 1.00 78.69 69 ASP A CA 1
ATOM 549 C C . ASP A 1 69 ? -0.322 -3.769 3.661 1.00 78.69 69 ASP A C 1
ATOM 551 O O . ASP A 1 69 ? -1.257 -2.996 3.421 1.00 78.69 69 ASP A O 1
ATOM 555 N N . PRO A 1 70 ? -0.459 -4.783 4.540 1.00 72.75 70 PRO A N 1
ATOM 556 C CA . PRO A 1 70 ? -1.678 -4.994 5.317 1.00 72.75 70 PRO A CA 1
ATOM 557 C C . PRO A 1 70 ? -1.807 -4.045 6.523 1.00 72.75 70 PRO A C 1
ATOM 559 O O . PRO A 1 70 ? -2.873 -4.028 7.153 1.00 72.75 70 PRO A O 1
ATOM 562 N N . ASP A 1 71 ? -0.755 -3.292 6.865 1.00 73.62 71 ASP A N 1
ATOM 563 C CA . ASP A 1 71 ? -0.703 -2.458 8.067 1.00 73.62 71 ASP A CA 1
ATOM 564 C C . ASP A 1 71 ? -1.739 -1.335 8.001 1.00 73.62 71 ASP A C 1
ATOM 566 O O . ASP A 1 71 ? -1.891 -0.648 6.988 1.00 73.62 71 ASP A O 1
ATOM 570 N N . GLY A 1 72 ? -2.496 -1.159 9.088 1.00 72.19 72 GLY A N 1
ATOM 571 C CA . GLY A 1 72 ? -3.581 -0.181 9.131 1.00 72.19 72 GLY A CA 1
ATOM 572 C C . GLY A 1 72 ? -4.741 -0.496 8.200 1.00 72.19 72 GLY A C 1
ATOM 573 O O . GLY A 1 72 ? -5.458 0.417 7.797 1.00 72.19 72 GLY A O 1
ATOM 574 N N . ARG A 1 73 ? -4.915 -1.767 7.811 1.00 78.25 73 ARG A N 1
ATOM 575 C CA . ARG A 1 73 ? -6.035 -2.207 6.967 1.00 78.25 73 ARG A CA 1
ATOM 576 C C . ARG A 1 73 ? -6.752 -3.411 7.545 1.00 78.25 73 ARG A C 1
ATOM 578 O O . ARG A 1 73 ? -7.940 -3.315 7.834 1.00 78.25 73 ARG A O 1
ATOM 585 N N . SER A 1 74 ? -6.050 -4.525 7.721 1.00 78.69 74 SER A N 1
ATOM 586 C CA . SER A 1 74 ? -6.661 -5.784 8.175 1.00 78.69 74 SER A CA 1
ATOM 587 C C . SER A 1 74 ? -5.857 -6.515 9.246 1.00 78.69 74 SER A C 1
ATOM 589 O O . SER A 1 74 ? -6.170 -7.659 9.564 1.00 78.69 74 SER A O 1
ATOM 591 N N . ARG A 1 75 ? -4.820 -5.876 9.797 1.00 85.94 75 ARG A N 1
ATOM 592 C CA . ARG A 1 75 ? -4.073 -6.394 10.943 1.00 85.94 75 ARG A CA 1
ATOM 593 C C . ARG A 1 75 ? -4.601 -5.750 12.218 1.00 85.94 75 ARG A C 1
ATOM 595 O O . ARG A 1 75 ? -4.522 -4.537 12.358 1.00 85.94 75 ARG A O 1
ATOM 602 N N . LEU A 1 76 ? -5.112 -6.564 13.135 1.00 89.62 76 LEU A N 1
ATOM 603 C CA . LEU A 1 76 ? -5.335 -6.156 14.518 1.00 89.62 76 LEU A CA 1
ATOM 604 C C . LEU A 1 76 ? -4.133 -6.582 15.357 1.00 89.62 76 LEU A C 1
ATOM 606 O O . LEU A 1 76 ? -3.664 -7.714 15.244 1.00 89.62 76 LEU A O 1
ATOM 610 N N . ASN A 1 77 ? -3.662 -5.680 16.204 1.00 90.69 77 ASN A N 1
ATOM 611 C CA . ASN A 1 77 ? -2.622 -5.924 17.187 1.00 90.69 77 ASN A CA 1
ATOM 612 C C . ASN A 1 77 ? -3.243 -5.871 18.583 1.00 90.69 77 ASN A C 1
ATOM 614 O O . ASN A 1 77 ? -4.114 -5.041 18.845 1.00 90.69 77 ASN A O 1
ATOM 618 N N . VAL A 1 78 ? -2.776 -6.742 19.476 1.00 93.38 78 VAL A N 1
ATOM 619 C CA . VAL A 1 78 ? -3.146 -6.725 20.895 1.00 93.38 78 VAL A CA 1
ATOM 620 C C . VAL A 1 78 ? -1.919 -6.315 21.690 1.00 93.38 78 VAL A C 1
ATOM 622 O O . VAL A 1 78 ? -0.884 -6.981 21.625 1.00 93.38 78 VAL A O 1
ATOM 625 N N . ASN A 1 79 ? -2.028 -5.229 22.445 1.00 91.19 79 ASN A N 1
ATOM 626 C CA . ASN A 1 79 ? -0.981 -4.832 23.369 1.00 91.19 79 ASN A CA 1
ATOM 627 C C . ASN A 1 79 ? -0.935 -5.826 24.538 1.00 91.19 79 ASN A C 1
ATOM 629 O O . ASN A 1 79 ? -1.905 -6.003 25.271 1.00 91.19 79 ASN A O 1
ATOM 633 N N . ILE A 1 80 ? 0.210 -6.481 24.719 1.00 93.00 80 ILE A N 1
ATOM 634 C CA . ILE A 1 80 ? 0.395 -7.526 25.733 1.00 93.00 80 ILE A CA 1
ATOM 635 C C . ILE A 1 80 ? 0.364 -7.000 27.176 1.00 93.00 80 ILE A C 1
ATOM 637 O O . ILE A 1 80 ? 0.175 -7.791 28.098 1.00 93.00 80 ILE A O 1
ATOM 641 N N . PHE A 1 81 ? 0.567 -5.696 27.391 1.00 94.00 81 PHE A N 1
ATOM 642 C CA . PHE A 1 81 ? 0.640 -5.109 28.731 1.00 94.00 81 PHE A CA 1
ATOM 643 C C . PHE A 1 81 ? -0.734 -4.724 29.282 1.00 94.00 81 PHE A C 1
ATOM 645 O O . PHE A 1 81 ? -1.028 -4.992 30.447 1.00 94.00 81 PHE A O 1
ATOM 652 N N . ASP A 1 82 ? -1.584 -4.108 28.462 1.00 94.25 82 ASP A N 1
ATOM 653 C CA . ASP A 1 82 ? -2.904 -3.617 28.874 1.00 94.25 82 ASP A CA 1
ATOM 654 C C . ASP A 1 82 ? -4.070 -4.373 28.220 1.00 94.25 82 ASP A C 1
ATOM 656 O O . ASP A 1 82 ? -5.185 -4.319 28.742 1.00 94.25 82 ASP A O 1
ATOM 660 N N . GLY A 1 83 ? -3.825 -5.156 27.167 1.00 95.12 83 GLY A N 1
ATOM 661 C CA . GLY A 1 83 ? -4.830 -5.915 26.423 1.00 95.12 83 GLY A CA 1
ATOM 662 C C . GLY A 1 83 ? -5.543 -5.114 25.333 1.00 95.12 83 GLY A C 1
ATOM 663 O O . GLY A 1 83 ? -6.510 -5.623 24.765 1.00 95.12 83 GLY A O 1
ATOM 664 N N . ASP A 1 84 ? -5.128 -3.879 25.051 1.00 94.94 84 ASP A N 1
ATOM 665 C CA . ASP A 1 84 ? -5.825 -3.029 24.089 1.00 94.94 84 ASP A CA 1
ATOM 666 C C . ASP A 1 84 ? -5.662 -3.522 22.652 1.00 94.94 84 ASP A C 1
ATO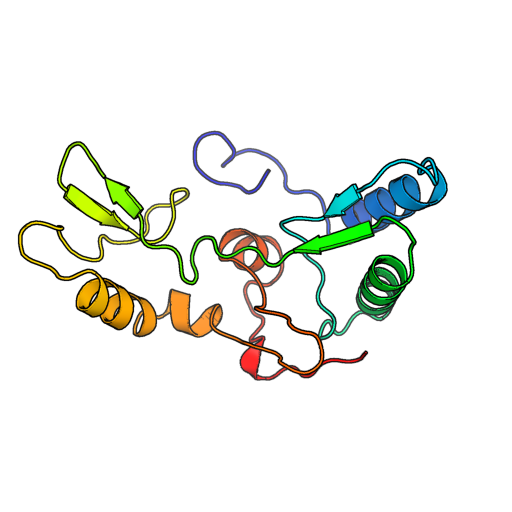M 668 O O . ASP A 1 84 ? -4.586 -3.955 22.235 1.00 94.94 84 ASP A O 1
ATOM 672 N N . ILE A 1 85 ? -6.751 -3.433 21.888 1.00 94.12 85 ILE A N 1
ATOM 673 C CA . ILE A 1 85 ? -6.804 -3.819 20.479 1.00 94.12 85 ILE A CA 1
ATOM 674 C C . ILE A 1 85 ? -6.639 -2.563 19.619 1.00 94.12 85 ILE A C 1
ATOM 676 O O . ILE A 1 85 ? -7.416 -1.613 19.743 1.00 94.12 85 ILE A O 1
ATOM 680 N N . ILE A 1 86 ? -5.654 -2.568 18.723 1.00 90.19 86 ILE A N 1
ATOM 681 C CA . ILE A 1 86 ? -5.328 -1.467 17.800 1.00 90.19 86 ILE A CA 1
ATOM 682 C C . ILE A 1 86 ? -5.098 -2.003 16.383 1.00 90.19 86 ILE A C 1
ATOM 684 O O . ILE A 1 86 ? -4.905 -3.200 16.194 1.00 90.19 86 ILE A O 1
ATOM 688 N N . VAL A 1 87 ? -5.109 -1.134 15.371 1.00 85.56 87 VAL A N 1
ATOM 689 C CA . VAL A 1 87 ? -4.979 -1.536 13.950 1.00 85.56 87 VAL A CA 1
ATOM 690 C C . VAL A 1 87 ? -3.654 -1.140 13.294 1.00 85.56 87 VAL A C 1
ATOM 692 O O . VAL A 1 87 ? -3.279 -1.646 12.234 1.00 85.56 87 VAL A O 1
ATOM 695 N N . THR A 1 88 ? -2.919 -0.232 13.926 1.00 76.50 88 THR A N 1
ATOM 696 C CA . THR A 1 88 ? -1.611 0.241 13.477 1.00 76.50 88 THR A CA 1
ATOM 697 C C . THR A 1 88 ? -0.684 0.366 14.662 1.00 76.50 88 THR A C 1
ATOM 699 O O . THR A 1 88 ? -1.117 0.775 15.735 1.00 76.50 88 THR A O 1
ATOM 702 N N . ASP A 1 89 ? 0.599 0.114 14.429 1.00 67.44 89 ASP A N 1
ATOM 703 C CA . ASP A 1 89 ? 1.651 0.371 15.420 1.00 67.44 89 ASP A CA 1
ATOM 704 C C . ASP A 1 89 ? 2.205 1.804 15.308 1.00 67.44 89 ASP A C 1
ATOM 706 O O . ASP A 1 89 ? 3.023 2.220 16.120 1.00 67.44 89 ASP A O 1
ATOM 710 N N . PHE A 1 90 ? 1.767 2.555 14.289 1.00 61.41 90 PHE A N 1
ATOM 711 C CA . PHE A 1 90 ? 2.273 3.878 13.9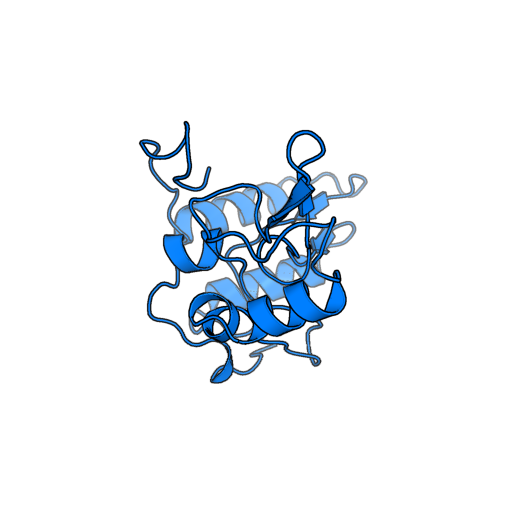33 1.00 61.41 90 PHE A CA 1
ATOM 712 C C . PHE A 1 90 ? 1.103 4.868 13.867 1.00 61.41 90 PHE A C 1
ATOM 714 O O . PHE A 1 90 ? 0.402 4.930 12.856 1.00 61.41 90 PHE A O 1
ATOM 721 N N . GLY A 1 91 ? 0.884 5.629 14.939 1.00 60.75 91 GLY A N 1
ATOM 722 C CA . GLY A 1 91 ? -0.099 6.715 14.983 1.00 60.75 91 GLY A CA 1
ATOM 723 C C . GLY A 1 91 ? -1.072 6.661 16.160 1.00 60.75 91 GLY A C 1
ATOM 724 O O . GLY A 1 91 ? -1.280 5.621 16.780 1.00 60.75 91 GLY A O 1
ATOM 725 N N . ASP A 1 92 ? -1.697 7.808 16.422 1.00 67.12 92 ASP A N 1
ATOM 726 C CA . ASP A 1 92 ? -2.685 8.031 17.485 1.00 67.12 92 ASP A CA 1
ATOM 727 C C . ASP A 1 92 ? -4.088 7.514 17.101 1.00 67.12 92 ASP A C 1
ATOM 729 O O . ASP A 1 92 ? -5.100 8.183 17.325 1.00 67.12 92 ASP A O 1
ATOM 733 N N . GLU A 1 93 ? -4.175 6.343 16.463 1.00 73.44 93 GLU A N 1
ATOM 734 C CA . GLU A 1 93 ? -5.476 5.770 16.115 1.00 73.44 93 GLU A CA 1
ATOM 735 C C . GLU A 1 93 ? -6.209 5.285 17.377 1.00 73.44 93 GLU A C 1
ATOM 737 O O . GLU A 1 93 ? -5.595 4.733 18.300 1.00 73.44 93 GLU A O 1
ATOM 742 N N . PRO A 1 94 ? -7.537 5.476 17.453 1.00 80.25 94 PRO A N 1
ATOM 743 C CA . PRO A 1 94 ? -8.296 5.125 18.636 1.00 80.25 94 PRO A CA 1
ATOM 744 C C . PRO A 1 94 ? -8.306 3.612 18.864 1.00 80.25 94 PRO A C 1
ATOM 746 O O . PRO A 1 94 ? -8.423 2.805 17.939 1.00 80.25 94 PRO A O 1
ATOM 749 N N . LYS A 1 95 ? -8.270 3.234 20.142 1.00 90.31 95 LYS A N 1
ATOM 750 C CA . LYS A 1 95 ? -8.410 1.845 20.584 1.00 90.31 95 LYS A CA 1
ATOM 751 C C . LYS A 1 95 ? -9.742 1.263 20.102 1.00 90.31 95 LYS A C 1
ATOM 753 O O . LYS A 1 95 ? -10.808 1.878 20.226 1.00 90.31 95 LYS A O 1
ATOM 758 N N . LEU A 1 96 ? -9.692 0.041 19.589 1.00 93.19 96 LEU A N 1
ATOM 759 C CA . LEU A 1 96 ? -10.859 -0.674 19.075 1.00 93.19 96 LEU A CA 1
ATOM 760 C C . LEU A 1 96 ? -11.605 -1.442 20.171 1.00 93.19 96 LEU A C 1
ATOM 762 O O . LEU A 1 96 ? -12.768 -1.781 19.981 1.00 93.19 96 LEU A O 1
ATOM 766 N N . GLY A 1 97 ? -10.983 -1.613 21.333 1.00 94.88 97 GLY A N 1
ATOM 767 C CA . GLY A 1 97 ? -11.529 -2.285 22.508 1.00 94.88 97 GLY A CA 1
ATOM 768 C C . GLY A 1 97 ? -10.402 -2.899 23.331 1.00 94.88 97 GLY A C 1
ATOM 769 O O . GLY A 1 97 ? -9.231 -2.586 23.098 1.00 94.88 97 GLY A O 1
ATOM 770 N N . ASN A 1 98 ? -10.747 -3.788 24.257 1.00 96.62 98 ASN A N 1
ATOM 771 C CA . ASN A 1 98 ? -9.787 -4.553 25.046 1.00 96.62 98 ASN A CA 1
ATOM 772 C C . ASN A 1 98 ? -10.071 -6.052 24.899 1.00 96.62 98 ASN A C 1
ATOM 774 O O . ASN A 1 98 ? -11.222 -6.474 24.905 1.00 96.62 98 ASN A O 1
ATOM 778 N N . ILE A 1 99 ? -9.038 -6.886 24.803 1.00 97.06 99 ILE A N 1
ATOM 779 C CA . ILE A 1 99 ? -9.192 -8.334 24.580 1.00 97.06 99 ILE A CA 1
ATOM 780 C C . ILE A 1 99 ? -9.946 -9.054 25.714 1.00 97.06 99 ILE A C 1
ATOM 782 O O . ILE A 1 99 ? -10.390 -10.186 25.542 1.00 97.06 99 ILE A O 1
ATOM 786 N N . ARG A 1 100 ? -10.094 -8.413 26.883 1.00 97.00 100 ARG A N 1
ATOM 787 C CA . ARG A 1 100 ? -10.861 -8.946 28.018 1.00 97.00 100 ARG A CA 1
ATOM 788 C C . ARG A 1 100 ? -12.371 -8.969 27.772 1.00 97.00 100 ARG A C 1
ATOM 790 O O . ARG A 1 100 ? -13.038 -9.842 28.317 1.00 97.00 100 ARG A O 1
ATOM 797 N N . ASP A 1 101 ? -12.900 -8.011 27.014 1.00 97.81 101 ASP A N 1
ATOM 798 C CA . ASP A 1 101 ? -14.345 -7.791 26.847 1.00 97.81 101 ASP A CA 1
ATOM 799 C C . ASP A 1 101 ? -14.790 -7.588 25.391 1.00 97.81 101 ASP A C 1
ATOM 801 O O . ASP A 1 101 ? -15.983 -7.631 25.100 1.00 97.81 101 ASP A O 1
ATOM 805 N N . THR A 1 102 ? -13.845 -7.410 24.470 1.00 97.50 102 THR A N 1
ATOM 806 C CA . THR A 1 102 ? -14.093 -7.154 23.054 1.00 97.50 102 THR A CA 1
ATOM 807 C C . THR A 1 102 ? -13.521 -8.298 22.225 1.00 97.50 102 THR A C 1
ATOM 809 O O . THR A 1 102 ? -12.318 -8.573 22.271 1.00 97.50 102 THR A O 1
ATOM 812 N N . SER A 1 103 ? -14.364 -8.968 21.433 1.00 96.50 103 SER A N 1
ATOM 813 C CA . SER A 1 103 ? -13.881 -9.989 20.502 1.00 96.50 103 SER A CA 1
ATOM 814 C C . SER A 1 103 ? -13.081 -9.351 19.357 1.00 96.50 103 SER A C 1
ATOM 816 O O . SER A 1 103 ? -13.315 -8.204 18.971 1.00 96.50 103 SER A O 1
ATOM 818 N N . LEU A 1 104 ? -12.141 -10.097 18.767 1.00 94.88 104 LEU 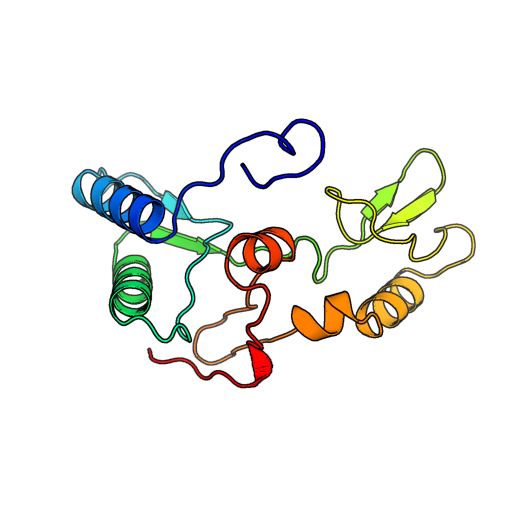A N 1
ATOM 819 C CA . LEU A 1 104 ? -11.380 -9.603 17.611 1.00 94.88 104 LEU A CA 1
ATOM 820 C C . LEU A 1 104 ? -12.282 -9.320 16.401 1.00 94.88 104 LEU A C 1
ATOM 822 O O . LEU A 1 104 ? -11.982 -8.421 15.619 1.00 94.88 104 LEU A O 1
ATOM 826 N N . THR A 1 105 ? -13.388 -10.054 16.257 1.00 95.19 105 THR A N 1
ATOM 827 C CA . THR A 1 105 ? -14.391 -9.807 15.215 1.00 95.19 105 THR A CA 1
ATOM 828 C C . THR A 1 105 ? -15.113 -8.484 15.443 1.00 95.19 105 THR A C 1
ATOM 830 O O . THR A 1 105 ? -15.145 -7.670 14.529 1.00 95.19 105 THR A O 1
ATOM 833 N N . ASP A 1 106 ? -15.568 -8.199 16.668 1.00 96.44 106 ASP A N 1
ATOM 834 C CA . ASP A 1 106 ? -16.241 -6.926 16.975 1.00 96.44 106 ASP A CA 1
ATOM 835 C C . ASP A 1 106 ? -15.288 -5.736 16.808 1.00 96.44 106 ASP A C 1
ATOM 837 O O . ASP A 1 106 ? -15.655 -4.695 16.261 1.00 96.44 106 ASP A O 1
ATOM 841 N N . ALA A 1 107 ? -14.033 -5.894 17.242 1.00 95.00 107 ALA A N 1
ATOM 842 C CA . ALA A 1 107 ? -13.000 -4.883 17.050 1.00 95.00 107 ALA A CA 1
ATOM 843 C C . ALA A 1 107 ? -12.728 -4.625 15.558 1.00 95.00 107 ALA A C 1
ATOM 845 O O . ALA A 1 107 ? -12.552 -3.472 15.153 1.00 95.00 107 ALA A O 1
ATOM 846 N N . PHE A 1 108 ? -12.717 -5.676 14.732 1.00 92.69 108 PHE A N 1
ATOM 847 C CA . PHE A 1 108 ? -12.533 -5.549 13.289 1.00 92.69 108 PHE A CA 1
ATOM 848 C C . PHE A 1 108 ? -13.736 -4.892 12.607 1.00 92.69 108 PHE A C 1
ATOM 850 O O . PHE A 1 108 ? -13.548 -3.995 11.786 1.00 92.69 108 PHE A O 1
ATOM 857 N N . ASP A 1 109 ? -14.959 -5.260 12.981 1.00 93.75 109 ASP A N 1
ATOM 858 C CA . ASP A 1 109 ? -16.178 -4.648 12.449 1.00 93.75 109 ASP A CA 1
ATOM 859 C C . ASP A 1 109 ? -16.248 -3.159 12.812 1.00 93.75 109 ASP A C 1
ATOM 861 O O . ASP A 1 109 ? -16.528 -2.309 11.961 1.00 93.75 109 ASP A O 1
ATOM 865 N N . LYS A 1 110 ? -15.885 -2.810 14.053 1.00 93.12 110 LYS A N 1
ATOM 866 C CA . LYS A 1 110 ? -15.741 -1.415 14.487 1.00 93.12 110 LYS A CA 1
ATOM 867 C C . LYS A 1 110 ? -14.690 -0.677 13.662 1.00 93.12 110 LYS A C 1
ATOM 869 O O . LYS A 1 110 ? -14.920 0.457 13.245 1.00 93.12 110 LYS A O 1
ATOM 874 N N . TRP A 1 111 ? -13.549 -1.314 13.398 1.00 91.62 111 TRP A N 1
ATOM 875 C CA . TRP A 1 111 ? -12.512 -0.741 12.546 1.00 91.62 111 TRP A CA 1
ATOM 876 C C . TRP A 1 111 ? -13.025 -0.455 11.131 1.00 91.62 111 TRP A C 1
ATOM 878 O O . TRP A 1 111 ? -12.819 0.649 10.622 1.00 91.62 111 TRP A O 1
ATOM 888 N N . GLN A 1 112 ? -13.745 -1.397 10.518 1.00 91.06 112 GLN A N 1
ATOM 889 C CA . GLN A 1 112 ? -14.313 -1.229 9.178 1.00 91.06 112 GLN A CA 1
ATOM 890 C C . GLN A 1 112 ? -15.284 -0.048 9.077 1.00 91.06 112 GLN A C 1
ATOM 892 O O . GLN A 1 112 ? -15.407 0.569 8.020 1.00 91.06 112 GLN A O 1
ATOM 897 N N . GLN A 1 113 ? -15.960 0.301 10.169 1.00 92.00 113 GLN A N 1
ATOM 898 C CA . GLN A 1 113 ? -16.904 1.420 10.210 1.00 92.00 113 GLN A CA 1
ATOM 899 C C . GLN A 1 113 ? -16.226 2.791 10.367 1.00 92.00 113 GLN A C 1
ATOM 901 O O . GLN A 1 113 ? -16.883 3.820 10.211 1.00 92.00 113 GLN A O 1
ATOM 906 N N . THR A 1 114 ? -14.922 2.843 10.656 1.00 89.56 114 THR A N 1
ATOM 907 C CA . THR A 1 114 ? -14.215 4.117 10.849 1.00 89.56 114 THR A CA 1
ATOM 908 C C . THR A 1 114 ? -14.063 4.901 9.545 1.00 89.56 114 THR A C 1
ATOM 910 O O . THR A 1 114 ? -13.882 4.336 8.463 1.00 89.56 114 THR A O 1
ATOM 913 N N . ALA A 1 115 ? -14.060 6.234 9.652 1.00 88.31 115 ALA A N 1
ATOM 914 C CA . ALA A 1 115 ? -13.833 7.111 8.505 1.00 88.31 115 ALA A CA 1
ATOM 915 C C . ALA A 1 115 ? -12.487 6.820 7.825 1.00 88.31 115 ALA A C 1
ATOM 917 O O . ALA A 1 115 ? -12.421 6.769 6.601 1.00 88.31 115 ALA A O 1
ATOM 918 N N . LEU A 1 116 ? -11.431 6.562 8.606 1.00 85.62 116 LEU A N 1
ATOM 919 C CA . LEU A 1 116 ? -10.120 6.232 8.059 1.00 85.62 116 LEU A CA 1
ATOM 920 C C . LEU A 1 116 ? -10.161 4.932 7.248 1.00 85.62 116 LEU A C 1
ATOM 922 O O . LEU A 1 116 ? -9.751 4.947 6.084 1.00 85.62 116 LEU A O 1
ATOM 926 N N . ASN A 1 117 ? -10.705 3.840 7.802 1.00 89.12 117 ASN A N 1
ATOM 927 C CA . ASN A 1 117 ? -10.817 2.574 7.075 1.00 89.12 117 ASN A CA 1
ATOM 928 C C . ASN A 1 117 ? -11.571 2.742 5.754 1.00 89.12 117 ASN A C 1
ATOM 930 O O . ASN A 1 117 ? -11.110 2.257 4.722 1.00 89.12 117 ASN A O 1
ATOM 934 N N . GLN A 1 11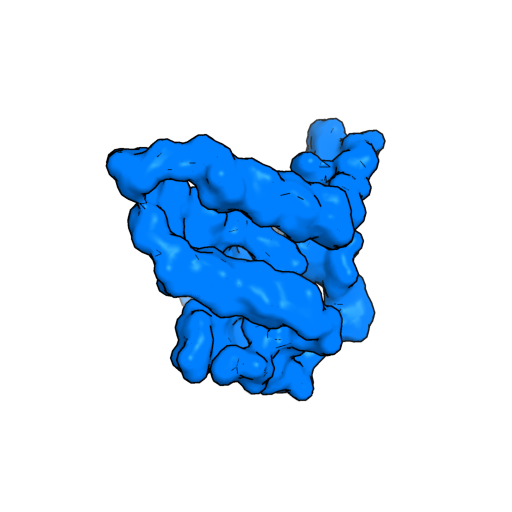8 ? -12.670 3.499 5.759 1.00 89.38 118 GLN A N 1
ATOM 935 C CA . GLN A 1 118 ? -13.467 3.752 4.558 1.00 89.38 118 GLN A CA 1
ATOM 936 C C . GLN A 1 118 ? -12.696 4.467 3.443 1.00 89.38 118 GLN A C 1
ATOM 938 O O . GLN A 1 118 ? -13.096 4.393 2.280 1.00 89.38 118 GLN A O 1
ATOM 943 N N . THR A 1 119 ? -11.576 5.112 3.766 1.00 87.00 119 THR A N 1
ATOM 944 C CA . THR A 1 119 ? -10.687 5.737 2.781 1.00 87.00 119 THR A CA 1
ATOM 945 C C . THR A 1 119 ? -9.530 4.839 2.316 1.00 87.00 119 THR A C 1
ATOM 947 O O . THR A 1 119 ? -8.833 5.212 1.365 1.00 87.00 119 THR A O 1
ATOM 950 N N . LEU A 1 120 ? -9.316 3.688 2.970 1.00 87.31 120 LEU A N 1
ATOM 951 C CA . LEU A 1 120 ? -8.196 2.752 2.762 1.00 87.31 120 LEU A CA 1
ATOM 952 C C . LEU A 1 120 ? -8.635 1.361 2.265 1.00 87.31 120 LEU A C 1
ATOM 954 O O . LEU A 1 120 ? -7.831 0.601 1.723 1.00 87.31 120 LEU A O 1
ATOM 958 N N . ASN A 1 121 ? -9.901 0.992 2.447 1.00 87.81 121 ASN A N 1
ATOM 959 C CA . ASN A 1 121 ? -10.426 -0.356 2.210 1.00 87.81 121 ASN A CA 1
ATOM 960 C C . ASN A 1 121 ? -10.841 -0.634 0.749 1.00 87.81 121 ASN A C 1
ATOM 962 O O . ASN A 1 121 ? -11.813 -1.347 0.505 1.00 87.81 121 ASN A O 1
ATOM 966 N N . CYS A 1 122 ? -10.120 -0.100 -0.242 1.00 90.31 122 CYS A N 1
ATOM 967 C CA . CYS A 1 122 ? -10.313 -0.526 -1.630 1.00 90.31 122 CYS A CA 1
ATOM 968 C C . CYS A 1 122 ? -9.663 -1.899 -1.900 1.00 90.31 122 CYS A C 1
ATOM 970 O O . CYS A 1 122 ? -8.730 -2.325 -1.214 1.00 90.31 122 CYS A O 1
ATOM 972 N N . HIS A 1 123 ? -10.167 -2.599 -2.915 1.00 91.38 123 HIS A N 1
ATOM 973 C CA . HIS A 1 123 ? -9.624 -3.862 -3.405 1.00 91.38 123 HIS A CA 1
ATOM 974 C C . HIS A 1 123 ? -9.834 -3.929 -4.918 1.00 91.38 123 HIS A C 1
ATOM 976 O O . HIS A 1 123 ? -10.943 -3.701 -5.397 1.00 91.38 123 HIS A O 1
ATOM 982 N N . CYS A 1 124 ? -8.772 -4.231 -5.662 1.00 92.38 124 CYS A N 1
ATOM 983 C CA . CYS A 1 124 ? -8.797 -4.350 -7.113 1.00 92.38 124 CYS A CA 1
ATOM 984 C C . CYS A 1 124 ? -8.373 -5.773 -7.518 1.00 92.38 124 CYS A C 1
ATOM 986 O O . CYS A 1 124 ? -7.170 -6.046 -7.614 1.00 92.38 124 CYS A O 1
ATOM 988 N N . PRO A 1 125 ? -9.338 -6.688 -7.750 1.00 91.62 125 PRO A N 1
ATOM 989 C CA . PRO A 1 125 ? -9.050 -8.091 -8.047 1.00 91.62 125 PRO A CA 1
ATOM 990 C C . PRO A 1 125 ? -8.228 -8.304 -9.321 1.00 91.62 125 PRO A C 1
ATOM 992 O O . PRO A 1 125 ? -7.412 -9.219 -9.360 1.00 91.62 125 PRO A O 1
ATOM 995 N N . SER A 1 126 ? -8.411 -7.459 -10.345 1.00 92.62 126 SER A N 1
ATOM 996 C CA . SER A 1 126 ? -7.763 -7.629 -11.656 1.00 92.62 126 SER A CA 1
ATOM 997 C C . SER A 1 126 ? -6.238 -7.548 -11.601 1.00 92.62 126 SER A C 1
ATOM 999 O O . SER A 1 126 ? -5.566 -8.114 -12.454 1.00 92.62 126 SER A O 1
ATOM 1001 N N . VAL A 1 127 ? -5.698 -6.880 -10.581 1.00 91.94 127 VAL A N 1
ATOM 1002 C CA . VAL A 1 127 ? -4.254 -6.733 -10.343 1.00 91.94 127 VAL A CA 1
ATOM 1003 C C . VAL A 1 127 ? -3.859 -7.121 -8.917 1.00 91.94 127 VAL A C 1
ATOM 1005 O O . VAL A 1 127 ? -2.795 -6.732 -8.447 1.00 91.94 127 VAL A O 1
ATOM 1008 N N . GLN A 1 128 ? -4.732 -7.848 -8.205 1.00 90.50 128 GLN A N 1
ATOM 1009 C CA . GLN A 1 128 ? -4.510 -8.316 -6.827 1.00 90.50 128 GLN A CA 1
ATOM 1010 C C . GLN A 1 128 ? -4.037 -7.203 -5.869 1.00 90.50 128 GLN A C 1
ATOM 1012 O O . GLN A 1 128 ? -3.261 -7.428 -4.937 1.00 90.50 128 GLN A O 1
ATOM 1017 N N . CYS A 1 129 ? -4.496 -5.973 -6.106 1.00 90.62 129 CYS A N 1
ATOM 1018 C CA . CYS A 1 129 ? -4.070 -4.799 -5.360 1.00 90.62 129 CYS A CA 1
ATOM 1019 C C . CYS A 1 129 ? -5.033 -4.539 -4.208 1.00 90.62 129 CYS A C 1
ATOM 1021 O O . CYS A 1 129 ? -6.254 -4.544 -4.381 1.00 90.62 129 CYS A O 1
ATOM 1023 N N . LEU A 1 130 ? -4.476 -4.252 -3.038 1.00 89.31 130 LEU A N 1
ATOM 1024 C CA . LEU A 1 130 ? -5.242 -3.876 -1.861 1.00 89.31 130 LEU A CA 1
ATOM 1025 C C . LEU A 1 130 ? -5.149 -2.369 -1.555 1.00 89.31 130 LEU A C 1
ATOM 1027 O O . LEU A 1 130 ? -5.537 -1.938 -0.484 1.00 89.31 130 LEU A O 1
ATOM 1031 N N . GLY A 1 131 ? -4.661 -1.542 -2.478 1.00 90.00 131 GLY A N 1
ATOM 1032 C CA . GLY A 1 131 ? -4.571 -0.093 -2.278 1.00 90.00 131 GLY A CA 1
ATOM 1033 C C . GLY A 1 131 ? -3.556 0.345 -1.213 1.00 90.00 131 GLY A C 1
ATOM 1034 O O . GLY A 1 131 ? -2.738 -0.459 -0.760 1.00 90.00 131 GLY A O 1
ATOM 1035 N N . PRO A 1 132 ? -3.567 1.638 -0.840 1.00 90.25 132 PRO A N 1
ATOM 1036 C CA . PRO A 1 132 ? -2.582 2.199 0.073 1.00 90.25 132 PRO A CA 1
ATOM 1037 C C . PRO A 1 132 ? -2.863 1.888 1.541 1.00 90.25 132 PRO A C 1
ATOM 1039 O O . PRO A 1 132 ? -4.014 1.844 1.976 1.00 90.25 132 PRO A O 1
ATOM 1042 N N . ASN A 1 133 ? -1.790 1.790 2.327 1.00 87.62 133 ASN A N 1
ATOM 1043 C CA . ASN A 1 133 ? -1.865 1.935 3.779 1.00 87.62 133 ASN A CA 1
ATOM 1044 C C . ASN A 1 133 ? -2.069 3.418 4.173 1.00 87.62 133 ASN A C 1
ATOM 1046 O O . ASN A 1 133 ? -1.949 4.333 3.346 1.00 87.62 133 ASN A O 1
ATOM 1050 N N . ALA A 1 134 ? -2.350 3.662 5.456 1.00 84.75 134 ALA A N 1
ATOM 1051 C CA . ALA A 1 134 ? -2.585 5.008 5.984 1.00 84.75 134 ALA A CA 1
ATOM 1052 C C . ALA A 1 134 ? -1.397 5.958 5.748 1.00 84.75 134 ALA A C 1
ATOM 1054 O O . ALA A 1 134 ? -1.588 7.113 5.370 1.00 84.75 134 ALA A O 1
ATOM 1055 N N . LEU A 1 135 ? -0.165 5.467 5.908 1.00 85.06 135 LEU A N 1
ATOM 1056 C CA . LEU A 1 135 ? 1.054 6.266 5.790 1.00 85.06 135 LEU A CA 1
ATOM 1057 C C . LEU A 1 135 ? 1.275 6.781 4.361 1.00 85.06 135 LEU A C 1
ATOM 1059 O O . LEU A 1 135 ? 1.513 7.972 4.157 1.00 85.06 135 LEU A O 1
ATOM 1063 N N . VAL A 1 136 ? 1.140 5.906 3.364 1.00 89.81 136 VAL A N 1
ATOM 1064 C CA . VAL A 1 136 ? 1.240 6.248 1.942 1.00 89.81 136 VAL A CA 1
ATOM 1065 C C . VAL A 1 136 ? 0.129 7.210 1.550 1.00 89.81 136 VAL A C 1
ATOM 1067 O O . VAL A 1 136 ? 0.394 8.213 0.882 1.00 89.81 136 VAL A O 1
ATOM 1070 N N . LYS A 1 137 ? -1.112 6.934 1.975 1.00 89.25 137 LYS A N 1
ATOM 1071 C CA . LYS A 1 137 ? -2.247 7.812 1.679 1.00 89.25 137 LYS A CA 1
ATOM 1072 C C . LYS A 1 137 ? -2.017 9.208 2.256 1.00 89.25 137 LYS A C 1
ATOM 1074 O O . LYS A 1 137 ? -2.137 10.191 1.529 1.00 89.25 137 LYS A O 1
ATOM 1079 N N . ASN A 1 138 ? -1.618 9.297 3.520 1.00 87.44 138 ASN A N 1
ATOM 1080 C CA . ASN A 1 138 ? -1.380 10.568 4.197 1.00 87.44 138 ASN A CA 1
ATOM 1081 C C . ASN A 1 138 ? -0.173 11.323 3.627 1.00 87.44 138 ASN A C 1
ATOM 1083 O O . ASN A 1 138 ? -0.198 12.550 3.580 1.00 87.44 138 ASN A O 1
ATOM 1087 N N . ALA A 1 139 ? 0.867 10.625 3.168 1.00 89.12 139 ALA A N 1
ATOM 1088 C CA . ALA A 1 139 ? 2.042 11.260 2.581 1.00 89.12 139 ALA A CA 1
ATOM 1089 C C . ALA A 1 139 ? 1.787 11.792 1.160 1.00 89.12 139 ALA A C 1
ATOM 1091 O O . ALA A 1 139 ? 2.216 12.901 0.845 1.00 89.12 139 ALA A O 1
ATOM 1092 N N . TYR A 1 140 ? 1.084 11.029 0.315 1.00 92.81 140 TYR A N 1
ATOM 1093 C CA . TYR A 1 140 ? 1.068 11.272 -1.134 1.00 92.81 140 TYR A CA 1
ATOM 1094 C C . TYR A 1 140 ? -0.324 11.406 -1.762 1.00 92.81 140 TYR A C 1
ATOM 1096 O O . TYR A 1 140 ? -0.451 11.995 -2.831 1.00 92.81 140 TYR A O 1
ATOM 1104 N N . TYR A 1 141 ? -1.375 10.894 -1.118 1.00 93.25 141 TYR A N 1
ATOM 1105 C CA . TYR A 1 141 ? -2.697 10.716 -1.732 1.00 93.25 141 TYR A CA 1
ATOM 1106 C C . TYR A 1 141 ? -3.852 11.191 -0.834 1.00 93.25 141 TYR A C 1
ATOM 1108 O O . TYR A 1 141 ? -4.931 10.595 -0.838 1.00 93.25 141 TYR A O 1
ATOM 1116 N N . LYS A 1 142 ? -3.643 12.273 -0.069 1.00 90.88 142 LYS A N 1
ATOM 1117 C CA . LYS A 1 142 ? -4.593 12.776 0.948 1.00 90.88 142 LYS A CA 1
ATOM 1118 C C . LYS A 1 142 ? -6.023 12.942 0.425 1.00 90.88 142 LYS A C 1
ATOM 1120 O O . LYS A 1 142 ? -6.971 12.575 1.107 1.00 90.88 142 LYS A O 1
ATOM 1125 N N . ASN A 1 143 ? -6.157 13.451 -0.798 1.00 92.44 143 ASN A N 1
ATOM 1126 C CA . ASN A 1 143 ? -7.446 13.808 -1.397 1.00 92.44 143 ASN A CA 1
ATOM 1127 C C . ASN A 1 143 ? -7.939 12.784 -2.431 1.00 92.44 143 ASN A C 1
ATOM 1129 O O . ASN A 1 143 ? -8.864 13.072 -3.184 1.00 92.44 143 ASN A O 1
ATOM 1133 N N . ILE A 1 144 ? -7.298 11.617 -2.521 1.00 93.00 144 ILE A N 1
ATOM 1134 C CA . ILE A 1 144 ? -7.628 10.612 -3.531 1.00 93.00 144 ILE A CA 1
ATOM 1135 C C . ILE A 1 144 ? -8.534 9.535 -2.940 1.00 93.00 144 ILE A C 1
ATOM 1137 O O . ILE A 1 144 ? -8.198 8.902 -1.932 1.00 93.00 144 ILE A O 1
ATOM 1141 N N . ASP A 1 145 ? -9.652 9.284 -3.622 1.00 92.62 145 ASP A N 1
ATOM 1142 C CA . ASP A 1 145 ? -10.495 8.113 -3.400 1.00 92.62 145 ASP A CA 1
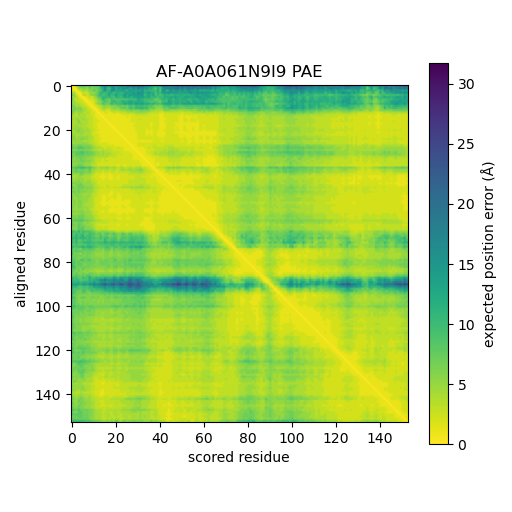ATOM 1143 C C . ASP A 1 145 ? -10.130 6.999 -4.391 1.00 92.62 145 ASP A C 1
ATOM 1145 O O . ASP A 1 145 ? -10.406 7.081 -5.589 1.00 92.62 145 ASP A O 1
ATOM 1149 N N . PHE A 1 146 ? -9.496 5.944 -3.881 1.00 92.31 146 PHE A N 1
ATOM 1150 C CA . PHE A 1 146 ? -9.094 4.789 -4.681 1.00 92.31 146 PHE A CA 1
ATOM 1151 C C . PHE A 1 146 ? -10.266 3.868 -5.042 1.00 92.31 146 PHE A C 1
ATOM 1153 O O . PHE A 1 146 ? -10.123 3.071 -5.964 1.00 92.31 146 PHE A O 1
ATOM 1160 N N . LYS A 1 147 ? -11.424 3.966 -4.371 1.00 91.56 147 LYS A N 1
ATOM 1161 C CA . LYS A 1 147 ? -12.614 3.163 -4.710 1.00 91.56 147 LYS A CA 1
ATOM 1162 C C . LYS A 1 147 ? -13.248 3.582 -6.033 1.00 91.56 147 LYS A C 1
ATOM 1164 O O . LYS A 1 147 ? -13.931 2.779 -6.655 1.00 91.56 147 LYS A O 1
ATOM 1169 N N . GLN A 1 148 ? -13.008 4.821 -6.458 1.00 93.69 148 GLN A N 1
ATOM 1170 C CA . GLN A 1 148 ? -13.491 5.361 -7.733 1.00 93.69 148 GLN A CA 1
ATOM 1171 C C . GLN A 1 148 ? -12.519 5.111 -8.892 1.00 93.69 148 GLN A C 1
ATOM 1173 O O . GLN A 1 148 ? -12.763 5.554 -10.012 1.00 93.69 148 GLN A O 1
ATOM 1178 N N . ARG A 1 149 ? -11.389 4.445 -8.633 1.00 93.88 149 ARG A N 1
ATOM 1179 C CA . ARG A 1 149 ? -10.346 4.211 -9.629 1.00 93.88 149 ARG A CA 1
ATOM 1180 C C . ARG A 1 149 ? -10.384 2.773 -10.123 1.00 93.88 149 ARG A C 1
ATOM 1182 O O . ARG A 1 149 ? -10.684 1.850 -9.372 1.00 93.88 149 ARG A O 1
ATOM 1189 N N . ALA A 1 150 ? -10.015 2.589 -11.384 1.00 95.44 150 ALA A N 1
ATOM 1190 C CA . ALA A 1 150 ? -9.859 1.283 -12.008 1.00 95.44 150 ALA A CA 1
ATOM 1191 C C . ALA A 1 150 ? -8.396 1.059 -12.408 1.00 95.44 150 ALA A C 1
ATOM 1193 O O . ALA A 1 150 ? -7.660 2.017 -12.658 1.00 95.44 150 ALA A O 1
ATOM 1194 N N . SER A 1 151 ? -7.971 -0.208 -12.451 1.00 95.81 151 SER A N 1
ATOM 1195 C CA . SER A 1 151 ? -6.664 -0.568 -13.014 1.00 95.81 151 SER A CA 1
ATOM 1196 C C . SER A 1 151 ? -6.525 -0.037 -14.440 1.00 95.81 151 SER A C 1
ATOM 1198 O O . SER A 1 151 ? -7.481 -0.066 -15.214 1.00 95.81 151 SER A O 1
ATOM 1200 N N . ARG A 1 152 ? -5.316 0.410 -14.774 1.00 96.31 152 ARG A N 1
ATOM 1201 C CA . ARG A 1 152 ? -4.893 0.820 -16.118 1.00 96.31 152 ARG A CA 1
ATOM 1202 C C . ARG A 1 152 ? -3.862 -0.141 -16.726 1.00 96.31 152 ARG A C 1
ATOM 1204 O O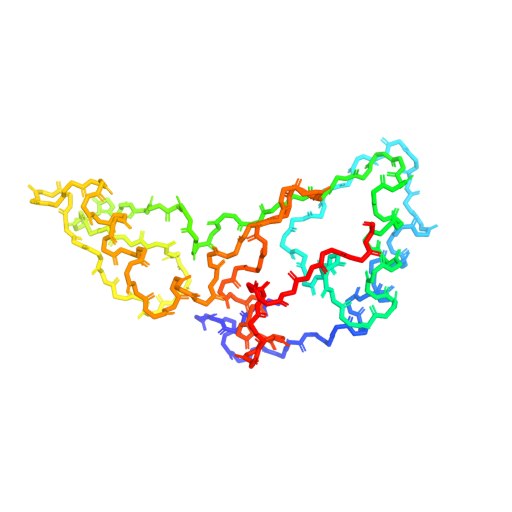 . ARG A 1 152 ? -3.252 0.190 -17.739 1.00 96.31 152 ARG A O 1
ATOM 1211 N N . LEU A 1 153 ? -3.644 -1.283 -16.072 1.00 91.94 153 LEU A N 1
ATOM 1212 C CA . LEU A 1 153 ? -2.874 -2.423 -16.574 1.00 91.94 153 LEU A CA 1
ATOM 1213 C C . LEU A 1 153 ? -3.800 -3.458 -17.198 1.00 91.94 153 LEU A C 1
ATOM 1215 O O . LEU A 1 153 ? -4.900 -3.644 -16.618 1.00 91.94 153 LEU A O 1
#